Protein AF-A0AA38J1M1-F1 (afdb_monomer_lite)

Structure (mmCIF, N/CA/C/O backbone):
data_AF-A0AA38J1M1-F1
#
_entry.id   AF-A0AA38J1M1-F1
#
loop_
_atom_site.group_PDB
_atom_site.id
_atom_site.type_symbol
_atom_site.label_atom_id
_atom_site.label_alt_id
_atom_site.label_comp_id
_atom_site.label_asym_id
_atom_site.label_entity_id
_atom_site.label_seq_id
_atom_site.pdbx_PDB_ins_code
_atom_site.Cartn_x
_atom_site.Cartn_y
_atom_site.Cartn_z
_atom_site.occupancy
_atom_site.B_iso_or_equiv
_atom_site.auth_seq_id
_atom_site.auth_comp_id
_atom_site.auth_asym_id
_atom_site.auth_atom_id
_atom_site.pdbx_PDB_model_num
ATOM 1 N N . MET A 1 1 ? 1.279 -12.058 4.026 1.00 73.75 1 MET A N 1
ATOM 2 C CA . MET A 1 1 ? 0.403 -10.890 3.768 1.00 73.75 1 MET A CA 1
ATOM 3 C C . MET A 1 1 ? -0.977 -11.060 4.382 1.00 73.75 1 MET A C 1
ATOM 5 O O . MET A 1 1 ? -1.467 -10.092 4.939 1.00 73.75 1 MET A O 1
ATOM 9 N N . GLU A 1 2 ? -1.582 -12.255 4.357 1.00 80.12 2 GLU A N 1
ATOM 10 C CA . GLU A 1 2 ? -2.907 -12.477 4.968 1.00 80.12 2 GLU A CA 1
ATOM 11 C C . GLU A 1 2 ? -2.995 -12.105 6.454 1.00 80.12 2 GLU A C 1
ATOM 13 O O . GLU A 1 2 ? -3.976 -11.496 6.862 1.00 80.12 2 GLU A O 1
ATOM 18 N N . GLU A 1 3 ? -1.978 -12.414 7.263 1.00 84.44 3 GLU A N 1
ATOM 19 C CA . GLU A 1 3 ? -1.968 -12.039 8.688 1.00 84.44 3 GLU A CA 1
ATOM 20 C C . GLU A 1 3 ? -1.952 -10.520 8.893 1.00 84.44 3 GLU A C 1
ATOM 22 O O . GLU A 1 3 ? -2.727 -10.005 9.692 1.00 84.44 3 GLU A O 1
ATOM 27 N N . ALA A 1 4 ? -1.154 -9.789 8.107 1.00 82.81 4 ALA A N 1
ATOM 28 C CA . ALA A 1 4 ? -1.126 -8.327 8.151 1.00 82.81 4 ALA A CA 1
ATOM 29 C C . ALA A 1 4 ? -2.482 -7.715 7.753 1.00 82.81 4 ALA A C 1
ATOM 31 O O . ALA A 1 4 ? -2.916 -6.736 8.352 1.00 82.81 4 ALA A O 1
ATOM 32 N N . GLY A 1 5 ? -3.174 -8.320 6.781 1.00 81.69 5 GLY A N 1
ATOM 33 C CA . GLY A 1 5 ? -4.525 -7.908 6.396 1.00 81.69 5 GLY A CA 1
ATOM 34 C C . GLY A 1 5 ? -5.572 -8.173 7.481 1.00 81.69 5 GLY A C 1
ATOM 35 O O . GLY A 1 5 ? -6.447 -7.338 7.694 1.00 81.69 5 GLY A O 1
ATOM 36 N N . LYS A 1 6 ? -5.475 -9.302 8.198 1.00 85.31 6 LYS A N 1
ATOM 37 C CA . LYS A 1 6 ? -6.369 -9.618 9.326 1.00 85.31 6 LYS A CA 1
ATOM 38 C C . LYS A 1 6 ? -6.176 -8.646 10.488 1.00 85.31 6 LYS A C 1
ATOM 40 O O . LYS A 1 6 ? -7.159 -8.163 11.033 1.00 85.31 6 LYS A O 1
ATOM 45 N N . GLU A 1 7 ? -4.931 -8.317 10.812 1.00 84.56 7 GLU A N 1
ATOM 46 C CA . GLU A 1 7 ? -4.602 -7.384 11.893 1.00 84.56 7 GLU A CA 1
ATOM 47 C C . GLU A 1 7 ? -5.105 -5.960 11.604 1.00 84.56 7 GLU A C 1
ATOM 49 O O . GLU A 1 7 ? -5.732 -5.338 12.459 1.00 84.56 7 GLU A O 1
ATOM 54 N N . GLU A 1 8 ? -4.924 -5.464 10.374 1.00 80.75 8 GLU A N 1
ATOM 55 C CA . GLU A 1 8 ? -5.485 -4.171 9.950 1.00 80.75 8 GLU A CA 1
ATOM 56 C C . GLU A 1 8 ? -7.023 -4.180 9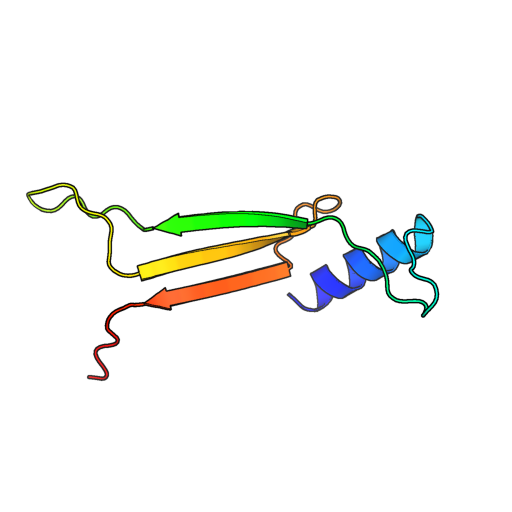.943 1.00 80.75 8 GLU A C 1
ATOM 58 O O . GLU A 1 8 ? -7.653 -3.193 10.325 1.00 80.75 8 GLU A O 1
ATOM 63 N N . LEU A 1 9 ? -7.651 -5.304 9.575 1.00 82.56 9 LEU A N 1
ATOM 64 C CA . LEU A 1 9 ? -9.106 -5.459 9.636 1.00 82.56 9 LEU A CA 1
ATOM 65 C C . LEU A 1 9 ? -9.628 -5.430 11.083 1.00 82.56 9 LEU A C 1
ATOM 67 O O . LEU A 1 9 ? -10.669 -4.828 11.350 1.00 82.56 9 LEU A O 1
ATOM 71 N N . GLU A 1 10 ? -8.933 -6.076 12.020 1.00 84.44 10 GLU A N 1
ATOM 72 C CA . GLU A 1 10 ? -9.276 -6.047 13.447 1.00 84.44 10 GLU A CA 1
ATOM 73 C C . GLU A 1 10 ? -9.127 -4.640 14.032 1.00 84.44 10 GLU A C 1
ATOM 75 O O . GLU A 1 10 ? -10.028 -4.166 14.725 1.00 84.44 10 GLU A O 1
ATOM 80 N N . LEU A 1 11 ? -8.049 -3.932 13.689 1.00 83.94 11 LEU A N 1
ATOM 81 C CA . LEU A 1 11 ? -7.837 -2.531 14.065 1.00 83.94 11 LEU A CA 1
ATOM 82 C C . LEU A 1 11 ? -8.916 -1.600 13.497 1.00 83.94 11 LEU A C 1
ATOM 84 O O . LEU A 1 11 ? -9.407 -0.723 14.212 1.00 83.94 11 LEU A O 1
ATOM 88 N N . ALA A 1 12 ? -9.317 -1.788 12.237 1.00 82.62 12 ALA A N 1
ATOM 89 C CA . ALA A 1 12 ? -10.405 -1.025 11.624 1.00 82.62 12 ALA A CA 1
ATOM 90 C C . ALA A 1 12 ? -11.730 -1.245 12.373 1.00 82.62 12 ALA A C 1
ATOM 92 O O . ALA A 1 12 ? -12.408 -0.282 12.731 1.00 82.62 12 ALA A O 1
ATOM 93 N N . LYS A 1 13 ? -12.044 -2.500 12.728 1.00 83.50 13 LYS A N 1
ATOM 94 C CA . LYS A 1 13 ? -13.219 -2.840 13.550 1.00 83.50 13 LYS A CA 1
ATOM 95 C C . LYS A 1 13 ? -13.168 -2.216 14.945 1.00 83.50 13 LYS A C 1
ATOM 97 O O . LYS A 1 13 ? -14.185 -1.716 15.411 1.00 83.50 13 LYS A O 1
ATOM 102 N N . GLN A 1 14 ? -12.005 -2.212 15.599 1.00 82.25 14 GLN A N 1
ATOM 103 C CA . GLN A 1 14 ? -11.829 -1.585 16.917 1.00 82.25 14 GLN A CA 1
ATOM 104 C C . GLN A 1 14 ? -11.977 -0.060 16.869 1.00 82.25 14 GLN A C 1
ATOM 106 O O . GLN A 1 14 ? -12.503 0.534 17.804 1.00 82.25 14 GLN A O 1
ATOM 111 N N . THR A 1 15 ? -11.528 0.571 15.781 1.00 81.44 15 THR A N 1
ATOM 112 C CA . THR A 1 15 ? -11.613 2.031 15.608 1.00 81.44 15 THR A CA 1
ATOM 113 C C . THR A 1 15 ? -13.029 2.481 15.215 1.00 81.44 15 THR A C 1
ATOM 115 O O . THR A 1 15 ? -13.352 3.660 15.324 1.00 81.44 15 THR A O 1
ATOM 118 N N . GLY A 1 16 ? -13.894 1.552 14.791 1.00 78.69 16 GLY A N 1
ATOM 119 C CA . GLY A 1 16 ? -15.212 1.873 14.240 1.00 78.69 16 GLY A CA 1
ATOM 120 C C . GLY A 1 16 ? -15.160 2.341 12.782 1.00 78.69 16 GLY A C 1
ATOM 121 O O . GLY A 1 16 ? -16.163 2.830 12.269 1.00 78.69 16 GLY A O 1
ATOM 122 N N . ASP A 1 17 ? -14.021 2.154 12.107 1.00 78.44 17 ASP A N 1
ATOM 123 C CA . ASP A 1 17 ? -13.826 2.414 10.677 1.00 78.44 17 ASP A CA 1
ATOM 124 C C . ASP A 1 17 ? -14.445 1.261 9.864 1.00 78.44 17 ASP A C 1
ATOM 126 O O . ASP A 1 17 ? -13.758 0.488 9.197 1.00 78.44 17 ASP A O 1
ATOM 130 N N . VAL A 1 18 ? -15.758 1.082 9.979 1.00 80.31 18 VAL A N 1
ATOM 131 C CA . VAL A 1 18 ? -16.524 0.036 9.290 1.00 80.31 18 VAL A CA 1
ATOM 132 C C . VAL A 1 18 ? -17.622 0.669 8.455 1.00 80.31 18 VAL A C 1
ATOM 134 O O . VAL A 1 18 ? -18.343 1.554 8.913 1.00 80.31 18 VAL A O 1
ATOM 137 N N . ASP A 1 19 ? -17.735 0.213 7.211 1.00 78.31 19 ASP A N 1
ATOM 138 C CA . ASP A 1 19 ? -18.800 0.634 6.311 1.00 78.31 19 ASP A CA 1
ATOM 139 C C . ASP A 1 19 ? -20.156 0.043 6.742 1.00 78.31 19 ASP A C 1
ATOM 141 O O . ASP A 1 19 ? -20.227 -0.850 7.593 1.00 78.31 19 ASP A O 1
ATOM 145 N N . LYS A 1 20 ? -21.248 0.510 6.128 1.00 75.69 20 LYS A N 1
ATOM 146 C CA . LYS A 1 20 ? -22.626 0.066 6.415 1.00 75.69 20 LYS A CA 1
ATOM 147 C C . LYS A 1 20 ? -22.824 -1.447 6.271 1.00 75.69 20 LYS A C 1
ATOM 149 O O . LYS A 1 20 ? -23.677 -2.008 6.954 1.00 75.69 20 LYS A O 1
ATOM 154 N N . ASP A 1 21 ? -22.008 -2.092 5.441 1.00 77.06 21 ASP A N 1
ATOM 155 C CA . ASP A 1 21 ? -22.014 -3.539 5.201 1.00 77.06 21 ASP A CA 1
ATOM 156 C C . ASP A 1 21 ? -21.041 -4.322 6.111 1.00 77.06 21 ASP A C 1
ATOM 158 O O . ASP A 1 21 ? -20.841 -5.524 5.940 1.00 77.06 21 ASP A O 1
ATOM 162 N N . GLY A 1 22 ? -20.405 -3.662 7.087 1.00 72.25 22 GLY A N 1
ATOM 163 C CA . GLY A 1 22 ? -19.468 -4.287 8.029 1.00 72.25 22 GLY A CA 1
ATOM 164 C C . GLY A 1 22 ? -18.070 -4.553 7.457 1.00 72.25 22 GLY A C 1
ATOM 165 O O . GLY A 1 22 ? -17.272 -5.267 8.072 1.00 72.25 22 GLY A O 1
ATOM 166 N N . VAL A 1 23 ? -17.757 -3.981 6.291 1.00 78.69 23 VAL A N 1
ATOM 167 C CA . VAL A 1 23 ? -16.425 -4.043 5.678 1.00 78.69 23 VAL A CA 1
ATOM 168 C C . VAL A 1 23 ? -15.523 -3.004 6.341 1.00 78.69 23 VAL A C 1
ATOM 170 O O . VAL A 1 23 ? -15.863 -1.824 6.393 1.00 78.69 23 VAL A O 1
ATOM 173 N N . GLY A 1 24 ? -14.376 -3.438 6.868 1.00 78.75 24 GLY A N 1
ATOM 174 C CA . GLY A 1 24 ? -13.407 -2.533 7.487 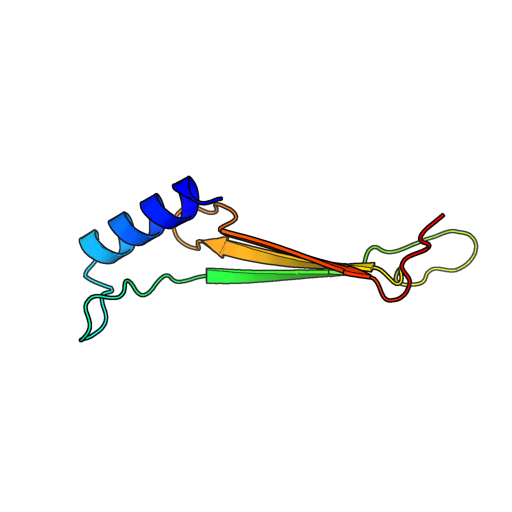1.00 78.75 24 GLY A CA 1
ATOM 175 C C . GLY A 1 24 ? -12.758 -1.620 6.448 1.00 78.75 24 GLY A C 1
ATOM 176 O O . GLY A 1 24 ? -12.163 -2.099 5.482 1.00 78.75 24 GLY A O 1
ATOM 177 N N . LEU A 1 25 ? -12.861 -0.313 6.660 1.00 82.25 25 LEU A N 1
ATOM 178 C CA . LEU A 1 25 ? -12.189 0.716 5.878 1.00 82.25 25 LEU A CA 1
ATOM 179 C C . LEU A 1 25 ? -10.763 0.870 6.413 1.00 82.25 25 LEU A C 1
ATOM 181 O O . LEU A 1 25 ? -10.540 1.382 7.508 1.00 82.25 25 LEU A O 1
ATOM 185 N N . ILE A 1 26 ? -9.786 0.399 5.640 1.00 84.94 26 ILE A N 1
ATOM 186 C CA . ILE A 1 26 ? -8.370 0.457 6.011 1.00 84.94 26 ILE A CA 1
ATOM 187 C C . ILE A 1 26 ? -7.707 1.586 5.224 1.00 84.94 26 ILE A C 1
ATOM 189 O O . ILE A 1 26 ? -7.717 1.591 3.991 1.00 84.94 26 ILE A O 1
ATOM 193 N N . THR A 1 27 ? -7.087 2.529 5.932 1.00 85.38 27 THR A N 1
ATOM 194 C CA . THR A 1 27 ? -6.253 3.559 5.306 1.00 85.38 27 THR A CA 1
ATOM 195 C C . THR A 1 27 ? -4.944 2.936 4.837 1.00 85.38 27 THR A C 1
ATOM 197 O O . THR A 1 27 ? -4.188 2.376 5.635 1.00 85.38 27 THR A O 1
ATOM 200 N N . VAL A 1 28 ? -4.655 3.061 3.543 1.00 88.94 28 VAL A N 1
ATOM 201 C CA . VAL A 1 28 ? -3.455 2.495 2.922 1.00 88.94 28 VAL A CA 1
ATOM 202 C C . VAL A 1 28 ? -2.603 3.565 2.253 1.00 88.94 28 VAL A C 1
ATOM 204 O O . VAL A 1 28 ? -3.110 4.551 1.722 1.00 88.94 28 VAL A O 1
ATOM 207 N N . ILE A 1 29 ? -1.294 3.340 2.259 1.00 90.06 29 ILE A N 1
ATOM 208 C CA . ILE A 1 29 ? -0.301 4.097 1.506 1.00 90.06 29 ILE A CA 1
ATOM 209 C C . ILE A 1 29 ? 0.074 3.248 0.294 1.00 90.06 29 ILE A C 1
ATOM 211 O O . ILE A 1 29 ? 0.530 2.113 0.440 1.00 90.06 29 ILE A O 1
ATOM 215 N N . ALA A 1 30 ? -0.145 3.785 -0.902 1.00 90.44 30 ALA A N 1
ATOM 216 C CA . ALA A 1 30 ? 0.293 3.159 -2.141 1.00 90.44 30 ALA A CA 1
ATOM 217 C C . ALA A 1 30 ? 1.652 3.738 -2.540 1.00 90.44 30 ALA A C 1
ATOM 219 O O . ALA A 1 30 ? 1.781 4.954 -2.685 1.00 90.44 30 ALA A O 1
ATOM 220 N N . ASP A 1 31 ? 2.640 2.869 -2.731 1.00 89.31 31 ASP A N 1
ATOM 221 C CA . ASP A 1 31 ? 3.961 3.240 -3.235 1.00 89.31 31 ASP A CA 1
ATOM 222 C C . ASP A 1 31 ? 4.309 2.409 -4.474 1.00 89.31 31 ASP A C 1
ATOM 224 O O . ASP A 1 31 ? 3.784 1.314 -4.700 1.00 89.31 31 ASP A O 1
ATOM 228 N N . GLY A 1 32 ? 5.166 2.953 -5.329 1.00 89.62 32 GLY A N 1
ATOM 229 C CA . GLY A 1 32 ? 5.539 2.298 -6.568 1.00 89.62 32 GLY A CA 1
ATOM 230 C C . GLY A 1 32 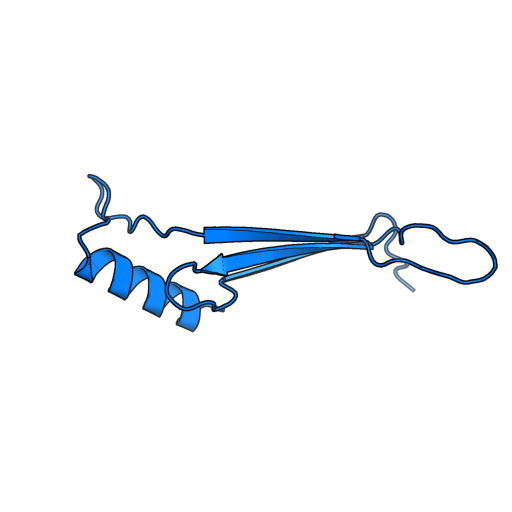? 6.825 2.844 -7.151 1.00 89.62 32 GLY A C 1
ATOM 231 O O . GLY A 1 32 ? 7.033 4.052 -7.243 1.00 89.62 32 GLY A O 1
ATOM 232 N N . VAL A 1 33 ? 7.680 1.930 -7.601 1.00 84.88 33 VAL A N 1
ATOM 233 C CA . VAL A 1 33 ? 8.999 2.253 -8.131 1.00 84.88 33 VAL A CA 1
ATOM 234 C C . VAL A 1 33 ? 9.287 1.480 -9.411 1.00 84.88 33 VAL A C 1
ATOM 236 O O . VAL A 1 33 ? 8.983 0.294 -9.549 1.00 84.88 33 VAL A O 1
ATOM 239 N N . TRP A 1 34 ? 9.933 2.164 -10.350 1.00 85.69 34 TRP A N 1
ATOM 240 C CA . TRP A 1 34 ? 10.602 1.540 -11.486 1.00 85.69 34 TRP A CA 1
ATOM 241 C C . TRP A 1 34 ? 12.082 1.410 -11.150 1.00 85.69 34 TRP A C 1
ATOM 243 O O . TRP A 1 34 ? 12.728 2.393 -10.784 1.00 85.69 34 TRP A O 1
ATOM 253 N N . SER A 1 35 ? 12.642 0.204 -11.242 1.00 79.75 35 SER A N 1
ATOM 254 C CA . SER A 1 35 ? 14.059 0.012 -10.927 1.00 79.75 35 SER A CA 1
ATOM 255 C C . SER A 1 35 ? 14.926 0.793 -11.918 1.00 79.75 35 SER A C 1
ATOM 257 O O . SER A 1 35 ? 14.852 0.560 -13.117 1.00 79.75 35 SER A O 1
ATOM 259 N N . LYS A 1 36 ? 15.787 1.701 -11.455 1.00 77.06 36 LYS A N 1
ATOM 260 C CA . LYS A 1 36 ? 16.767 2.379 -12.322 1.00 77.06 36 LYS A CA 1
ATOM 261 C C . LYS A 1 36 ? 17.869 1.398 -12.738 1.00 77.06 36 LYS A C 1
ATOM 263 O O . LYS A 1 36 ? 18.453 0.729 -11.887 1.00 77.06 36 LYS A O 1
ATOM 268 N N . ARG A 1 37 ? 18.209 1.343 -14.029 1.00 71.62 37 ARG A N 1
ATOM 269 C CA . ARG A 1 37 ?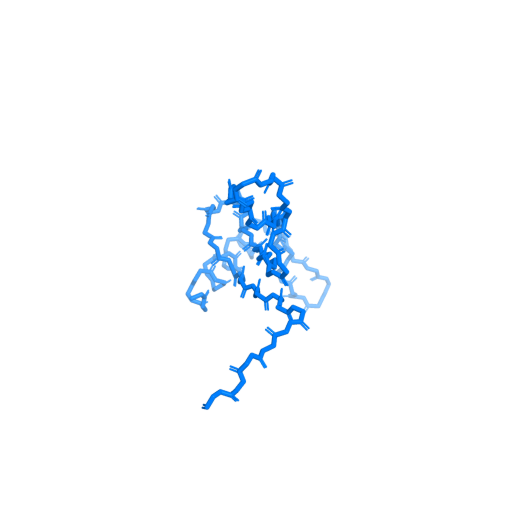 19.430 0.692 -14.538 1.00 71.62 37 ARG A CA 1
ATOM 270 C C . ARG A 1 37 ? 20.436 1.753 -14.976 1.00 71.62 37 ARG A C 1
ATOM 272 O O . ARG A 1 37 ? 20.077 2.728 -15.628 1.00 71.62 37 ARG A O 1
ATOM 279 N N . SER A 1 38 ? 21.704 1.544 -14.629 1.00 71.12 38 SER A N 1
ATOM 280 C CA . SER A 1 38 ? 22.795 2.503 -14.856 1.00 71.12 38 SER A CA 1
ATOM 281 C C . SER A 1 38 ? 23.861 2.027 -15.852 1.00 71.12 38 SER A C 1
ATOM 283 O O . SER A 1 38 ? 24.904 2.664 -15.980 1.00 71.12 38 SER A O 1
ATOM 285 N N . TYR A 1 39 ? 23.651 0.922 -16.577 1.00 65.56 39 TYR A N 1
ATOM 286 C CA . TYR A 1 39 ? 24.685 0.420 -17.486 1.00 65.56 39 TYR A CA 1
ATOM 287 C C . TYR A 1 39 ? 24.810 1.314 -18.731 1.00 65.56 39 TYR A C 1
ATOM 289 O O . TYR A 1 39 ? 23.953 1.276 -19.613 1.00 65.56 39 TYR A O 1
ATOM 297 N N . LYS A 1 40 ? 25.895 2.101 -18.792 1.00 68.38 40 LYS A N 1
ATOM 298 C CA . LYS A 1 40 ? 26.286 3.053 -19.858 1.00 68.38 40 LYS A CA 1
ATOM 299 C C . LYS A 1 40 ? 25.349 4.249 -20.089 1.00 68.38 40 LYS A C 1
ATOM 301 O O . LYS A 1 40 ? 25.841 5.315 -20.434 1.00 68.38 40 LYS A O 1
ATOM 306 N N . VAL A 1 41 ? 24.043 4.107 -19.876 1.00 69.00 41 VAL A N 1
ATOM 307 C CA . VAL A 1 41 ? 23.042 5.185 -19.946 1.00 69.00 41 VAL A CA 1
ATOM 308 C C . VAL A 1 41 ? 22.039 4.959 -18.815 1.00 69.00 41 VAL A C 1
ATOM 310 O O . VAL A 1 41 ? 21.654 3.815 -18.572 1.00 69.00 41 VAL A O 1
ATOM 313 N N . SER A 1 42 ? 21.621 6.005 -18.098 1.00 73.00 42 SER A N 1
ATOM 314 C CA . SER A 1 42 ? 20.589 5.859 -17.065 1.00 73.00 42 SER A CA 1
ATOM 315 C C . SER A 1 42 ? 19.215 5.722 -17.718 1.00 73.00 42 SER A C 1
ATOM 317 O O . SER A 1 42 ? 18.746 6.665 -18.357 1.00 73.00 42 SER A O 1
ATOM 319 N N . TYR A 1 43 ? 18.556 4.582 -17.539 1.00 73.31 43 TYR A N 1
ATOM 320 C CA . TYR A 1 43 ? 17.177 4.376 -17.978 1.00 73.31 43 TYR A CA 1
ATOM 321 C C . TYR A 1 43 ? 16.390 3.594 -16.928 1.00 73.31 43 TYR A C 1
ATOM 323 O O . TYR A 1 43 ? 16.959 2.865 -16.110 1.00 73.31 43 TYR A O 1
ATOM 331 N N . ASP A 1 44 ? 15.072 3.756 -16.940 1.00 75.31 44 ASP A N 1
ATOM 332 C CA . ASP A 1 44 ? 14.191 3.004 -16.053 1.00 75.31 44 ASP A CA 1
ATOM 333 C C . ASP A 1 44 ? 14.006 1.590 -16.614 1.00 75.31 44 ASP A C 1
ATOM 335 O O . ASP A 1 44 ? 13.763 1.395 -17.809 1.00 75.31 44 ASP A O 1
ATOM 339 N N . ALA A 1 45 ? 14.171 0.581 -15.762 1.00 74.06 45 ALA A N 1
ATOM 340 C CA . ALA A 1 45 ? 13.978 -0.806 -16.140 1.00 74.06 45 ALA A CA 1
ATOM 341 C C . ALA A 1 45 ? 12.533 -1.026 -16.584 1.00 74.06 45 ALA A C 1
ATOM 343 O O . ALA A 1 45 ? 11.596 -0.398 -16.105 1.00 74.06 45 ALA A O 1
ATOM 344 N N . LEU A 1 46 ? 12.339 -2.001 -17.466 1.00 78.06 46 LEU A N 1
ATOM 345 C CA . LEU A 1 46 ? 11.019 -2.382 -17.965 1.00 78.06 46 LEU A CA 1
ATOM 346 C C . LEU A 1 46 ? 10.190 -3.191 -16.949 1.00 78.06 46 LEU A C 1
ATOM 348 O O . LEU A 1 46 ? 9.138 -3.716 -17.314 1.00 78.06 46 LEU A O 1
ATOM 352 N N . SER A 1 47 ? 10.657 -3.257 -15.701 1.00 81.06 47 SER A N 1
ATOM 353 C CA . SER A 1 47 ? 9.986 -3.862 -14.558 1.00 81.06 47 SER A CA 1
ATOM 354 C C . SER A 1 47 ? 9.670 -2.774 -13.541 1.00 81.06 47 SER A C 1
ATOM 356 O O . SER A 1 47 ? 10.573 -2.067 -13.086 1.00 81.06 47 SER A O 1
ATOM 358 N N . GLY A 1 48 ? 8.398 -2.655 -13.186 1.00 87.06 48 GLY A N 1
ATOM 359 C CA . GLY A 1 48 ? 7.920 -1.801 -12.106 1.00 87.06 48 GLY A CA 1
ATOM 360 C C . GLY A 1 48 ? 7.379 -2.652 -10.966 1.00 87.06 48 GLY A C 1
ATOM 361 O O . GLY A 1 48 ? 6.821 -3.724 -11.202 1.00 87.06 48 GLY A O 1
ATOM 362 N N . VAL A 1 49 ? 7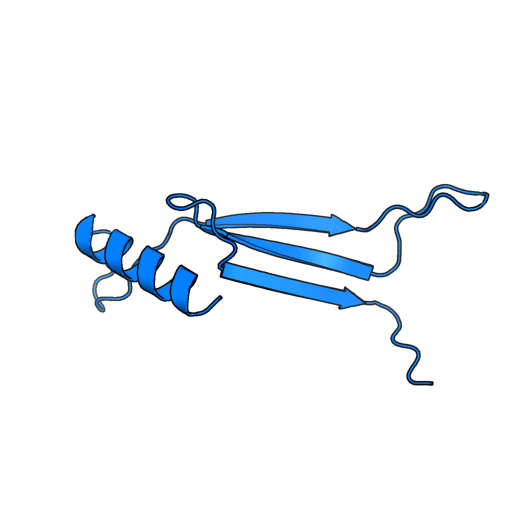.534 -2.177 -9.737 1.00 89.62 49 VAL A N 1
ATOM 363 C CA . VAL A 1 49 ? 6.943 -2.783 -8.542 1.00 89.62 49 VAL A CA 1
ATOM 364 C C . VAL A 1 49 ? 6.017 -1.761 -7.902 1.00 89.62 49 VAL A C 1
ATOM 366 O O . VAL A 1 49 ? 6.380 -0.597 -7.781 1.00 89.62 49 VAL A O 1
ATOM 369 N N . GLY A 1 50 ? 4.824 -2.193 -7.508 1.00 92.12 50 GLY A N 1
ATOM 370 C CA . GLY A 1 50 ? 3.899 -1.423 -6.685 1.00 92.12 50 GLY A CA 1
ATOM 371 C C . GLY A 1 50 ? 3.606 -2.173 -5.395 1.00 92.12 50 GLY A C 1
ATOM 372 O O . GLY A 1 50 ? 3.484 -3.400 -5.407 1.00 92.12 50 GLY A O 1
ATOM 373 N N . CYS A 1 51 ? 3.485 -1.452 -4.289 1.00 91.50 51 CYS A N 1
ATOM 374 C CA . CYS A 1 51 ? 3.104 -2.007 -3.004 1.00 91.50 51 CYS A CA 1
ATOM 375 C C . CYS A 1 51 ? 1.997 -1.181 -2.343 1.00 91.50 51 CYS A C 1
ATOM 377 O O . CYS A 1 51 ? 1.852 0.020 -2.562 1.00 91.50 51 CYS A O 1
ATOM 379 N N . ILE A 1 52 ? 1.186 -1.866 -1.545 1.00 91.69 52 ILE A N 1
ATOM 380 C CA . ILE A 1 52 ? 0.158 -1.271 -0.696 1.00 91.69 52 ILE A CA 1
ATOM 381 C C . ILE A 1 52 ? 0.571 -1.558 0.739 1.00 91.69 52 ILE A C 1
ATOM 383 O O . ILE A 1 52 ? 0.776 -2.718 1.107 1.00 91.69 52 ILE A O 1
ATOM 387 N N . VAL A 1 53 ? 0.697 -0.507 1.537 1.00 89.81 53 VAL A N 1
ATOM 388 C CA . VAL A 1 53 ? 1.150 -0.558 2.928 1.00 89.81 53 VAL A CA 1
ATOM 389 C C . VAL A 1 53 ? 0.030 -0.054 3.833 1.00 89.81 53 VAL A C 1
ATOM 391 O O . VAL A 1 53 ? -0.585 0.969 3.542 1.00 89.81 53 VAL A O 1
ATOM 394 N N . GLY A 1 54 ? -0.260 -0.764 4.922 1.00 87.44 54 GLY A N 1
ATOM 395 C CA . GLY A 1 54 ? -1.217 -0.315 5.934 1.00 87.44 54 GLY A CA 1
ATOM 396 C C . GLY A 1 54 ? -0.681 0.911 6.669 1.00 87.44 54 GLY A C 1
ATOM 397 O O . GLY A 1 54 ? 0.453 0.896 7.146 1.00 87.44 54 GLY A O 1
ATOM 398 N N . ALA A 1 55 ? -1.465 1.986 6.758 1.00 84.44 55 ALA A N 1
ATOM 399 C CA . ALA A 1 55 ? -1.002 3.231 7.373 1.00 84.44 55 ALA A CA 1
ATOM 400 C C . ALA A 1 55 ? -0.850 3.125 8.902 1.00 84.44 55 ALA A C 1
ATOM 402 O O . ALA A 1 55 ? -0.034 3.840 9.477 1.00 84.44 55 ALA A O 1
ATOM 403 N N . LYS A 1 56 ? -1.624 2.245 9.561 1.00 81.69 56 LYS A N 1
ATOM 404 C CA . LYS A 1 56 ? -1.607 2.086 11.024 1.00 81.69 56 LYS A CA 1
ATOM 405 C C . LYS A 1 56 ? -0.475 1.162 11.485 1.00 81.69 56 LYS A C 1
ATOM 407 O O . LYS A 1 56 ? 0.261 1.526 12.397 1.00 81.69 56 LYS A O 1
ATOM 412 N N . THR A 1 57 ? -0.301 -0.004 10.859 1.00 83.75 57 THR A N 1
ATOM 413 C CA . THR A 1 57 ? 0.754 -0.966 11.243 1.00 83.75 57 THR A CA 1
ATOM 414 C C . THR A 1 57 ? 2.068 -0.782 10.482 1.00 83.75 57 THR A C 1
ATOM 416 O O . THR A 1 57 ? 3.093 -1.321 10.896 1.00 83.75 57 THR A O 1
ATOM 419 N N . GLY A 1 58 ? 2.055 -0.073 9.347 1.00 84.81 58 GLY A N 1
ATOM 420 C CA . GLY A 1 58 ? 3.202 0.021 8.439 1.00 84.81 58 GLY A CA 1
ATOM 421 C C . GLY A 1 58 ? 3.528 -1.294 7.720 1.00 84.81 58 GLY A C 1
ATOM 422 O O . GLY A 1 58 ? 4.568 -1.400 7.068 1.00 84.81 58 GLY A O 1
ATOM 423 N N . LYS A 1 59 ? 2.674 -2.320 7.841 1.00 87.62 59 LYS A N 1
ATOM 424 C CA . LYS A 1 59 ? 2.886 -3.630 7.220 1.00 87.62 59 LYS A CA 1
ATOM 425 C C . LYS A 1 59 ? 2.458 -3.613 5.760 1.00 87.62 59 LYS A C 1
ATOM 427 O O . LYS A 1 59 ? 1.500 -2.949 5.369 1.00 87.62 59 LYS A O 1
ATOM 432 N N . ILE A 1 60 ? 3.156 -4.393 4.942 1.00 86.56 60 ILE A N 1
ATOM 433 C CA . ILE A 1 60 ? 2.845 -4.517 3.520 1.00 86.56 60 ILE A CA 1
ATOM 434 C C . ILE A 1 60 ? 1.657 -5.469 3.353 1.00 86.56 60 ILE A C 1
ATOM 436 O O . ILE A 1 60 ? 1.725 -6.635 3.749 1.00 86.56 60 ILE A O 1
ATOM 440 N N . LEU A 1 61 ? 0.583 -4.967 2.751 1.00 87.44 61 LEU A N 1
ATOM 441 C CA . LEU A 1 61 ? -0.656 -5.699 2.486 1.00 87.44 61 LEU A CA 1
ATOM 442 C C . LEU A 1 61 ? -0.652 -6.349 1.105 1.00 87.44 61 LEU A C 1
ATOM 444 O O . LEU A 1 61 ? -1.212 -7.428 0.928 1.00 87.44 61 LEU A O 1
ATOM 448 N N . TYR A 1 62 ? -0.004 -5.704 0.136 1.00 88.56 62 TYR A N 1
ATOM 449 C CA . TYR A 1 62 ? 0.063 -6.191 -1.235 1.00 88.56 62 TYR A CA 1
ATOM 450 C C . TYR A 1 62 ? 1.351 -5.743 -1.918 1.00 88.56 62 TYR A C 1
ATOM 452 O O . TYR A 1 62 ? 1.809 -4.622 -1.709 1.00 88.56 62 TYR A O 1
ATOM 460 N N . VAL A 1 63 ? 1.917 -6.607 -2.761 1.00 90.81 63 VAL A N 1
ATOM 461 C CA . VAL A 1 63 ? 3.009 -6.273 -3.683 1.00 90.81 63 VAL A CA 1
ATOM 462 C C . VAL A 1 63 ? 2.682 -6.875 -5.038 1.00 90.81 63 VAL A C 1
ATOM 464 O O . VAL A 1 63 ? 2.395 -8.065 -5.139 1.00 90.81 63 VAL A O 1
ATOM 467 N N . ALA A 1 64 ? 2.780 -6.062 -6.082 1.00 88.50 64 ALA A N 1
ATOM 468 C CA . ALA A 1 64 ? 2.690 -6.504 -7.461 1.00 88.50 64 ALA A CA 1
ATOM 469 C C . ALA A 1 64 ? 3.915 -6.057 -8.245 1.00 88.50 64 ALA A C 1
ATOM 471 O O . ALA A 1 64 ? 4.374 -4.923 -8.127 1.00 88.50 64 ALA A O 1
ATOM 472 N N . CYS A 1 65 ? 4.404 -6.945 -9.102 1.00 86.62 65 CYS A N 1
ATOM 473 C CA . CYS A 1 65 ? 5.426 -6.630 -10.084 1.00 86.62 65 CYS A CA 1
ATOM 474 C C . CYS A 1 65 ? 4.796 -6.656 -11.477 1.00 86.62 65 CYS A C 1
ATOM 476 O O . CYS A 1 65 ? 4.090 -7.602 -11.828 1.00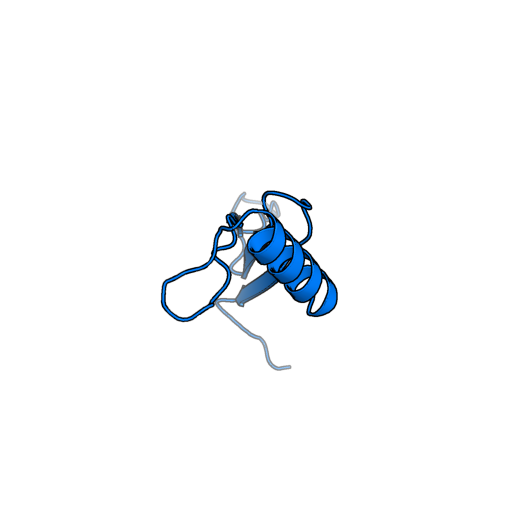 86.62 65 CYS A O 1
ATOM 478 N N . ARG A 1 66 ? 5.052 -5.622 -12.278 1.00 84.38 66 ARG A N 1
ATOM 479 C CA . ARG A 1 66 ? 4.645 -5.560 -13.680 1.00 84.38 66 ARG A CA 1
ATOM 480 C C . ARG A 1 66 ? 5.883 -5.464 -14.550 1.00 84.38 66 ARG A C 1
ATOM 482 O O . ARG A 1 66 ? 6.588 -4.459 -14.523 1.00 84.38 66 ARG A O 1
ATOM 489 N N . ASN A 1 67 ? 6.101 -6.491 -15.362 1.00 81.44 67 ASN A N 1
ATOM 490 C CA . ASN A 1 67 ? 7.222 -6.553 -16.286 1.00 81.44 67 ASN A CA 1
ATOM 491 C C . ASN A 1 67 ? 6.717 -6.411 -17.727 1.00 81.44 67 ASN A C 1
ATOM 493 O O . ASN A 1 67 ? 5.766 -7.085 -18.117 1.00 81.44 67 ASN A O 1
ATOM 497 N N . LYS A 1 68 ? 7.327 -5.528 -18.527 1.00 71.81 68 LYS A N 1
ATOM 498 C CA . LYS A 1 68 ? 6.920 -5.314 -19.931 1.00 71.81 68 LYS A CA 1
ATOM 499 C C . LYS A 1 68 ? 7.304 -6.497 -20.830 1.00 71.81 68 LYS A C 1
ATOM 501 O O . LYS A 1 68 ? 6.608 -6.760 -21.800 1.00 71.81 68 LYS A O 1
ATOM 506 N N . TYR A 1 69 ? 8.384 -7.207 -20.498 1.00 67.56 69 TYR A N 1
ATOM 507 C CA . TYR A 1 69 ? 8.853 -8.391 -21.220 1.00 67.56 69 TYR A CA 1
ATOM 508 C C . TYR A 1 69 ? 9.160 -9.516 -20.228 1.00 67.56 69 TYR A C 1
ATOM 510 O O . TYR A 1 69 ? 10.051 -9.362 -19.397 1.00 67.56 69 TYR A O 1
ATOM 518 N N . CYS A 1 70 ? 8.453 -10.645 -20.317 1.00 56.97 70 CYS A N 1
ATOM 519 C CA . CYS A 1 70 ? 8.865 -11.893 -19.667 1.00 56.97 70 CYS A CA 1
ATOM 520 C C . CYS A 1 70 ? 9.629 -12.753 -20.681 1.00 56.97 70 CYS A C 1
ATOM 522 O O . CYS A 1 70 ? 8.988 -13.287 -21.586 1.00 56.97 70 CYS A O 1
ATOM 524 N N . PRO A 1 71 ? 10.958 -12.925 -20.565 1.00 53.16 71 PRO A N 1
ATOM 525 C CA . PRO A 1 71 ? 11.606 -14.044 -21.225 1.00 53.16 71 PRO A CA 1
ATOM 526 C C . PRO A 1 71 ? 11.186 -15.315 -20.480 1.00 53.16 71 PRO A C 1
ATOM 528 O O . PRO A 1 71 ? 11.639 -15.572 -19.368 1.00 53.16 71 PRO A O 1
ATOM 531 N N . ILE A 1 72 ? 10.268 -16.076 -21.069 1.00 53.69 72 ILE A N 1
ATOM 532 C CA . ILE A 1 72 ? 10.105 -17.491 -20.740 1.00 53.69 72 ILE A CA 1
ATOM 533 C C . ILE A 1 72 ? 11.242 -18.173 -21.501 1.00 53.69 72 ILE A C 1
ATOM 535 O O . ILE A 1 72 ? 11.184 -18.262 -22.727 1.00 53.69 72 ILE A O 1
ATOM 539 N N . LEU A 1 73 ? 12.323 -18.490 -20.792 1.00 42.41 73 LEU A N 1
ATOM 540 C CA . LEU A 1 73 ? 13.410 -19.332 -21.295 1.00 42.41 73 LEU A CA 1
ATOM 541 C C . LEU A 1 73 ? 13.069 -20.795 -21.027 1.00 42.41 73 LEU A C 1
ATOM 543 O O . LEU A 1 73 ? 12.551 -21.065 -19.919 1.00 42.41 73 LEU A O 1
#

Radius of gyration: 17.26 Å; chains: 1; bounding box: 49×25×38 Å

Secondary structure (DSSP, 8-state):
-HHHHHHHHHHHHHHT-B-TTS-B---EEEEEEEEEE-SSS-EEEEEEEEEEEETTT--EEEEEEEES-----

Foldseek 3Di:
DVVQVVVQQVVQVVVVCADPVRGRDFDKDKDKDFDWDDDVHTDTAQKMKIWIAGPPPRHTPDIDIDHPDDPPD

Sequence (73 aa):
MEEAGKEELELAKQTGDVDKDGVGLITVIADGVWSKRSYKVSYDALSGVGCIVGAKTGKILYVACRNKYCPIL

pLDDT: mean 80.17, std 9.42, range [42.41, 92.12]

Organism: NCBI:txid2755281

InterPro domains:
  IPR049012 Mutator-like transposase domain [PF20700] (1-70)